Protein AF-A0A0F9HL08-F1 (afdb_monomer_lite)

Organism: NCBI:txid412755

Structure (mmCIF, N/CA/C/O backbone):
data_AF-A0A0F9HL08-F1
#
_entry.id   AF-A0A0F9HL08-F1
#
loop_
_atom_site.group_PDB
_atom_site.id
_atom_site.type_symbol
_atom_site.label_atom_id
_atom_site.label_alt_id
_atom_site.label_comp_id
_atom_site.label_asym_id
_atom_site.label_entity_id
_atom_site.label_seq_id
_atom_site.pdbx_PDB_ins_code
_atom_site.Cartn_x
_atom_site.Cartn_y
_atom_site.Cartn_z
_atom_site.occupancy
_atom_site.B_iso_or_equiv
_atom_site.auth_seq_id
_atom_site.auth_comp_id
_atom_site.auth_asym_id
_atom_site.auth_atom_id
_atom_site.pdbx_PDB_model_num
ATOM 1 N N . MET A 1 1 ? -45.899 30.126 47.564 1.00 36.47 1 MET A N 1
ATOM 2 C CA . MET A 1 1 ? -44.499 29.811 47.196 1.00 36.47 1 MET A CA 1
ATOM 3 C C . MET A 1 1 ? -44.510 28.933 45.955 1.00 36.47 1 MET A C 1
ATOM 5 O O . MET A 1 1 ? -45.026 27.830 46.035 1.00 36.47 1 MET A O 1
ATOM 9 N N . LYS A 1 2 ? -44.030 29.420 44.803 1.00 37.59 2 LYS A N 1
ATOM 10 C CA . LYS A 1 2 ? -43.875 28.590 43.596 1.00 37.59 2 LYS A CA 1
ATOM 11 C C . LYS A 1 2 ? -42.458 28.018 43.588 1.00 37.59 2 LYS A C 1
ATOM 13 O O . LYS A 1 2 ? -41.498 28.781 43.507 1.00 37.59 2 LYS A O 1
ATOM 18 N N . THR A 1 3 ? -42.343 26.703 43.717 1.00 40.41 3 THR A N 1
ATOM 19 C CA . THR A 1 3 ? -41.080 25.962 43.646 1.00 40.41 3 THR A CA 1
ATOM 20 C C . THR A 1 3 ? -40.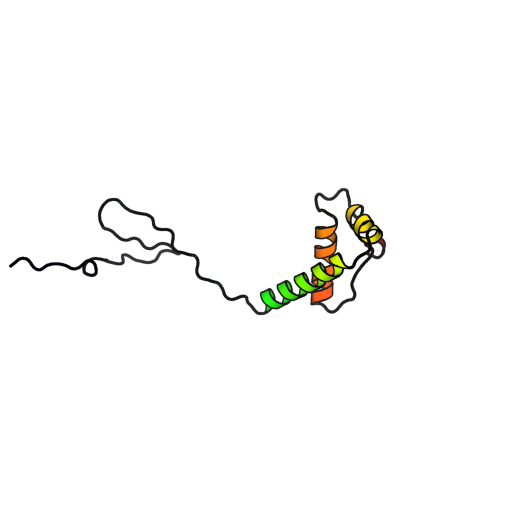462 26.184 42.265 1.00 40.41 3 THR A C 1
ATOM 22 O O . THR A 1 3 ? -41.084 25.872 41.250 1.00 40.41 3 THR A O 1
ATOM 25 N N . LYS A 1 4 ? -39.271 26.792 42.202 1.00 40.09 4 LYS A N 1
ATOM 26 C CA . LYS A 1 4 ? -38.524 26.936 40.947 1.00 40.09 4 LYS A CA 1
ATOM 27 C C . LYS A 1 4 ? -37.979 25.561 40.562 1.00 40.09 4 LYS A C 1
ATOM 29 O O . LYS A 1 4 ? -37.009 25.111 41.158 1.00 40.09 4 LYS A O 1
ATOM 34 N N . LEU A 1 5 ? -38.609 24.921 39.581 1.00 43.84 5 LEU A N 1
ATOM 35 C CA . LEU A 1 5 ? -38.044 23.763 38.891 1.00 43.84 5 LEU A CA 1
ATOM 36 C C . LEU A 1 5 ? -36.808 24.226 38.112 1.00 43.84 5 LEU A C 1
ATOM 38 O O . LEU A 1 5 ? -36.869 25.188 37.341 1.00 43.84 5 LEU A O 1
ATOM 42 N N . THR A 1 6 ? -35.679 23.579 38.358 1.00 45.59 6 THR A N 1
ATOM 43 C CA . THR A 1 6 ? -34.418 23.828 37.665 1.00 45.59 6 THR A CA 1
ATOM 44 C C . THR A 1 6 ? -34.401 23.103 36.318 1.00 45.59 6 THR A C 1
ATOM 46 O O . THR A 1 6 ? -35.192 22.198 36.061 1.00 45.59 6 THR A O 1
ATOM 49 N N . ALA A 1 7 ? -33.497 23.497 35.417 1.00 39.41 7 ALA A N 1
ATOM 50 C CA . ALA A 1 7 ? -33.400 22.927 34.067 1.00 39.41 7 ALA A CA 1
ATOM 51 C C . ALA A 1 7 ? -33.103 21.410 34.036 1.00 39.41 7 ALA A C 1
ATOM 53 O O . ALA A 1 7 ? -33.256 20.787 32.987 1.00 39.41 7 ALA A O 1
ATOM 54 N N . ILE A 1 8 ? -32.705 20.834 35.174 1.00 45.06 8 ILE A N 1
ATOM 55 C CA . ILE A 1 8 ? -32.408 19.411 35.363 1.00 45.06 8 ILE A CA 1
ATOM 56 C C . ILE A 1 8 ? -33.683 18.607 35.691 1.00 45.06 8 ILE A C 1
ATOM 58 O O . ILE A 1 8 ? -33.725 17.409 35.431 1.00 45.06 8 ILE A O 1
ATOM 62 N N . ASP A 1 9 ? -34.750 19.253 36.173 1.00 43.84 9 ASP A N 1
ATOM 63 C CA . ASP A 1 9 ? -35.867 18.558 36.831 1.00 43.84 9 ASP A CA 1
ATOM 64 C C . ASP A 1 9 ? -36.884 17.885 35.892 1.00 43.84 9 ASP A C 1
ATOM 66 O O . ASP A 1 9 ? -37.782 17.205 36.379 1.00 43.84 9 ASP A O 1
ATOM 70 N N . ILE A 1 10 ? -36.799 18.026 34.561 1.00 45.38 10 ILE A N 1
ATOM 71 C CA . ILE A 1 10 ? -37.737 17.334 33.651 1.00 45.38 10 ILE A CA 1
ATOM 72 C C . ILE A 1 10 ? -37.032 16.877 32.369 1.00 45.38 10 ILE A C 1
ATOM 74 O O . ILE A 1 10 ? -37.135 17.512 31.316 1.00 45.38 10 ILE A O 1
ATOM 78 N N . ILE A 1 11 ? -36.333 15.745 32.453 1.00 48.94 11 ILE A N 1
ATOM 79 C CA . ILE A 1 11 ? -36.026 14.901 31.293 1.00 48.94 11 ILE A CA 1
ATOM 80 C C . ILE A 1 11 ? -36.460 13.479 31.642 1.00 48.94 11 ILE A C 1
ATOM 82 O O . ILE A 1 11 ? -35.769 12.759 32.357 1.00 48.94 11 ILE A O 1
ATOM 86 N N . GLU A 1 12 ? -37.617 13.077 31.128 1.00 45.38 12 GLU A N 1
ATOM 87 C CA . GLU A 1 12 ? -38.076 11.692 31.177 1.00 45.38 12 GLU A CA 1
ATOM 88 C C . GLU A 1 12 ? -37.496 10.952 29.961 1.00 45.38 12 GLU A C 1
ATOM 90 O O . GLU A 1 12 ? -37.747 11.319 28.809 1.00 45.38 12 GLU A O 1
ATOM 95 N N . VAL A 1 13 ? -36.643 9.956 30.206 1.00 47.75 13 VAL A N 1
ATOM 96 C CA . VAL A 1 13 ? -35.981 9.178 29.149 1.00 47.75 13 VAL A CA 1
ATOM 97 C C . VAL A 1 13 ? -36.898 8.024 28.749 1.00 47.75 13 VAL A C 1
ATOM 99 O O . VAL A 1 13 ? -36.973 7.016 29.441 1.00 47.75 13 VAL A O 1
ATOM 102 N N . LEU A 1 14 ? -37.585 8.164 27.612 1.00 47.91 14 LEU A N 1
ATOM 103 C CA . LEU A 1 14 ? -38.632 7.232 27.157 1.00 47.91 14 LEU A CA 1
ATOM 104 C C . LEU A 1 14 ? -38.121 5.921 26.527 1.00 47.91 14 LEU A C 1
ATOM 106 O O . LEU A 1 14 ? -38.919 5.083 26.119 1.00 47.91 14 LEU A O 1
ATOM 110 N N . GLY A 1 15 ? -36.807 5.719 26.438 1.00 44.62 15 GLY A N 1
ATOM 111 C CA . GLY A 1 15 ? -36.218 4.486 25.909 1.00 44.62 15 GLY A CA 1
ATOM 112 C C . GLY A 1 15 ? -35.235 4.706 24.761 1.00 44.62 15 GLY A C 1
ATOM 113 O O . GLY A 1 15 ? -35.089 5.802 24.219 1.00 44.62 15 GLY A O 1
ATOM 114 N N . ASN A 1 16 ? -34.500 3.640 24.439 1.00 44.56 16 ASN A N 1
ATOM 115 C CA . ASN A 1 16 ? -33.273 3.679 23.650 1.00 44.56 16 ASN A CA 1
ATOM 116 C C . ASN A 1 16 ? -33.417 2.776 22.412 1.00 44.56 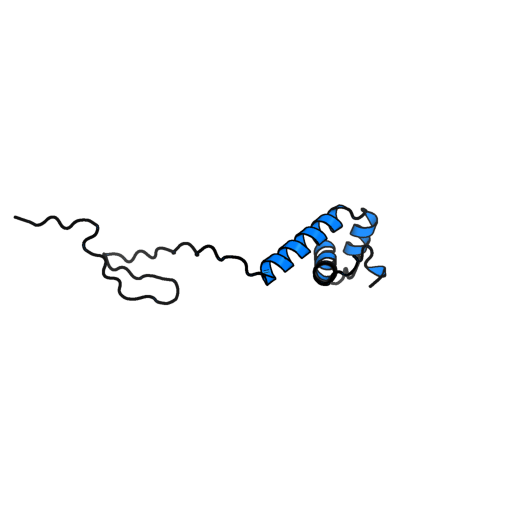16 ASN A C 1
ATOM 118 O O . ASN A 1 16 ? -33.245 1.563 22.500 1.00 44.56 16 ASN A O 1
ATOM 122 N N . THR A 1 17 ? -33.724 3.348 21.246 1.00 46.28 17 THR A N 1
ATOM 123 C CA . THR A 1 17 ? -33.750 2.608 19.973 1.00 46.28 17 THR A CA 1
ATOM 124 C C . THR A 1 17 ? -32.499 2.922 19.166 1.00 46.28 17 THR A C 1
ATOM 126 O O . THR A 1 17 ? -32.418 3.938 18.474 1.00 46.28 17 THR A O 1
ATOM 129 N N . GLY A 1 18 ? -31.501 2.045 19.275 1.00 50.72 18 GLY A N 1
ATOM 130 C CA . GLY A 1 18 ? -30.445 1.829 18.280 1.00 50.72 18 GLY A CA 1
ATOM 131 C C . GLY A 1 18 ? -29.392 2.925 18.057 1.00 50.72 18 GLY A C 1
ATOM 132 O O . GLY A 1 18 ? -28.299 2.562 17.632 1.00 50.72 18 GLY A O 1
ATOM 133 N N . LYS A 1 19 ? -29.683 4.216 18.310 1.00 49.31 19 LYS A N 1
ATOM 134 C CA . LYS A 1 19 ? -28.768 5.391 18.248 1.00 49.31 19 LYS A CA 1
ATOM 135 C C . LYS A 1 19 ? -29.424 6.751 18.586 1.00 49.31 19 LYS A C 1
ATOM 137 O O . LYS A 1 19 ? -28.706 7.751 18.619 1.00 49.31 19 LYS A O 1
ATOM 142 N N . THR A 1 20 ? -30.733 6.812 18.847 1.00 45.59 20 THR A N 1
ATOM 143 C CA . THR A 1 20 ? -31.485 8.069 19.044 1.00 45.59 20 THR A CA 1
ATOM 144 C C . THR A 1 20 ? -32.171 8.080 20.409 1.00 45.59 20 THR A C 1
ATOM 146 O O . THR A 1 20 ? -32.767 7.080 20.802 1.00 45.59 20 THR A O 1
ATOM 149 N N . THR A 1 21 ? -32.102 9.206 21.124 1.00 53.19 21 THR A N 1
ATOM 150 C CA . THR A 1 21 ? -32.845 9.434 22.373 1.00 53.19 21 THR A CA 1
ATOM 151 C C . THR A 1 21 ? -34.026 10.354 22.083 1.00 53.19 21 THR A C 1
ATOM 153 O O . THR A 1 21 ? -33.834 11.431 21.520 1.00 53.19 21 THR A O 1
ATOM 156 N N . PHE A 1 22 ? -35.237 9.946 22.463 1.00 48.00 22 PHE A N 1
ATOM 157 C CA . PHE A 1 22 ? -36.424 10.797 22.380 1.00 48.00 22 PHE A CA 1
ATOM 158 C C . PHE A 1 22 ? -36.587 11.560 23.695 1.00 48.00 22 PHE A C 1
ATOM 160 O O . PHE A 1 22 ? -36.770 10.948 24.745 1.00 48.00 22 PHE A O 1
ATOM 167 N N . ALA A 1 23 ? -36.512 12.889 23.638 1.00 50.69 23 ALA A N 1
ATOM 168 C CA . ALA A 1 23 ? -36.829 13.767 24.760 1.00 50.69 23 ALA A CA 1
ATOM 169 C C . ALA A 1 23 ? -38.074 14.589 24.404 1.00 50.69 23 ALA A C 1
ATOM 171 O O . ALA A 1 23 ? -38.131 15.197 23.334 1.00 50.69 23 ALA A O 1
ATOM 172 N N . ARG A 1 24 ? -39.085 14.604 25.280 1.00 40.59 24 ARG A N 1
ATOM 173 C CA . ARG A 1 24 ? -40.322 15.367 25.067 1.00 40.59 24 ARG A CA 1
ATOM 174 C C . ARG A 1 24 ? -40.268 16.684 25.840 1.00 40.59 24 ARG A C 1
ATOM 176 O O . ARG A 1 24 ? -40.380 16.681 27.060 1.00 40.59 24 ARG A O 1
ATOM 183 N N . LYS A 1 25 ? -40.156 17.812 25.131 1.00 44.09 25 LYS A N 1
ATOM 184 C CA . LYS A 1 25 ? -40.387 19.161 25.681 1.00 44.09 25 LYS A CA 1
ATOM 185 C C . LYS A 1 25 ? -40.734 20.139 24.552 1.00 44.09 25 LYS A C 1
ATOM 187 O O . LYS A 1 25 ? -39.836 20.715 23.955 1.00 44.09 25 LYS A O 1
ATOM 192 N N . GLY A 1 26 ? -42.022 20.324 24.242 1.00 53.69 26 GLY A N 1
ATOM 193 C CA . GLY A 1 26 ? -42.428 21.155 23.091 1.00 53.69 26 GLY A CA 1
ATOM 194 C C . GLY A 1 26 ? -41.835 20.653 21.762 1.00 53.69 26 GLY A C 1
ATOM 195 O O . GLY A 1 26 ? -41.290 19.553 21.739 1.00 53.69 26 GLY A O 1
ATOM 196 N N . ASN A 1 27 ? -41.990 21.415 20.666 1.00 49.59 27 ASN A N 1
ATOM 197 C CA . ASN A 1 27 ? -41.584 21.048 19.294 1.00 49.59 27 ASN A CA 1
ATOM 198 C C . ASN A 1 27 ? -40.334 20.151 19.244 1.00 49.59 27 ASN A C 1
ATOM 200 O O . ASN A 1 27 ? -39.238 20.569 19.613 1.00 49.59 27 ASN A O 1
ATOM 204 N N . THR A 1 28 ? -40.529 18.909 18.799 1.00 54.16 28 THR A N 1
ATOM 205 C CA . THR A 1 28 ? -39.538 17.830 18.811 1.00 54.16 28 THR A CA 1
ATOM 206 C C . THR A 1 28 ? -38.254 18.244 18.090 1.00 54.16 28 THR A C 1
ATOM 208 O O . THR A 1 28 ? -38.223 18.329 16.865 1.00 54.16 28 THR A O 1
ATOM 211 N N . ALA A 1 29 ? -37.175 18.477 18.839 1.00 56.75 29 ALA A N 1
ATOM 212 C CA . ALA A 1 29 ? -35.850 18.703 18.272 1.00 56.75 29 ALA A CA 1
ATOM 213 C C . ALA A 1 29 ? -35.115 17.362 18.127 1.00 56.75 29 ALA A C 1
ATOM 215 O O . ALA A 1 29 ? -34.820 16.685 19.113 1.00 56.75 29 ALA A O 1
ATOM 216 N N . LEU A 1 30 ? -34.809 16.972 16.889 1.00 58.84 30 LEU A N 1
ATOM 217 C CA . LEU A 1 30 ? -33.964 15.817 16.587 1.00 58.84 30 LEU A CA 1
ATOM 218 C C . LEU A 1 30 ? -32.492 16.232 16.694 1.00 58.84 30 LEU A C 1
ATOM 220 O O . LEU A 1 30 ? -31.961 16.889 15.801 1.00 58.84 30 LEU A O 1
ATOM 224 N N . ILE A 1 31 ? -31.817 15.845 17.777 1.00 68.19 31 ILE A N 1
ATOM 225 C CA . ILE A 1 31 ? -30.380 16.100 17.956 1.00 68.19 31 ILE A CA 1
ATOM 226 C C . ILE A 1 31 ? -29.604 14.838 17.563 1.00 68.19 31 ILE A C 1
ATOM 228 O O . ILE A 1 31 ? -29.750 13.783 18.183 1.00 68.19 31 ILE A O 1
ATOM 232 N N . ARG A 1 32 ? -28.754 14.931 16.531 1.00 64.31 32 ARG A N 1
ATOM 233 C CA . ARG A 1 32 ? -27.860 13.832 16.128 1.00 64.31 32 ARG A CA 1
ATOM 234 C C . ARG A 1 32 ? -26.789 13.639 17.203 1.00 64.31 32 ARG A C 1
ATOM 236 O O . ARG A 1 32 ? -25.965 14.525 17.418 1.00 64.31 32 ARG A O 1
ATOM 243 N N . ARG A 1 33 ? -26.769 12.476 17.862 1.00 65.19 33 ARG A N 1
ATOM 244 C CA . ARG A 1 33 ? -25.710 12.142 18.826 1.00 65.19 33 ARG A CA 1
ATOM 245 C C . ARG A 1 33 ? -24.367 12.015 18.088 1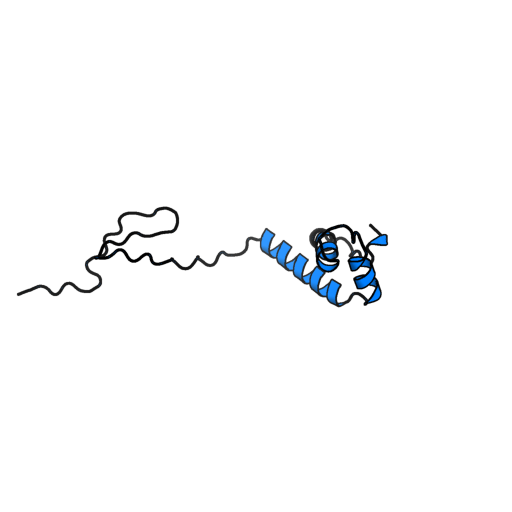.00 65.19 33 ARG A C 1
ATOM 247 O O . ARG A 1 33 ? -24.333 11.374 17.033 1.00 65.19 33 ARG A O 1
ATOM 254 N N . PRO A 1 34 ? -23.265 12.580 18.611 1.00 68.38 34 PRO A N 1
ATOM 255 C CA . PRO A 1 34 ? -21.942 12.322 18.059 1.00 68.38 34 PRO A CA 1
ATOM 256 C C . PRO A 1 34 ? -21.661 10.816 18.100 1.00 68.38 34 PRO A C 1
ATOM 258 O O . PRO A 1 34 ? -21.904 10.154 19.112 1.00 68.38 34 PRO A O 1
ATOM 261 N N . TYR A 1 35 ? -21.182 10.261 16.985 1.00 72.56 35 TYR A N 1
ATOM 262 C CA . TYR A 1 35 ? -20.761 8.864 16.943 1.00 72.56 35 TYR A CA 1
ATOM 263 C C . TYR A 1 35 ? -19.616 8.662 17.938 1.00 72.56 35 TYR A C 1
ATOM 265 O O . TYR A 1 35 ? -18.645 9.418 17.937 1.00 72.56 35 TYR A O 1
ATOM 273 N N . GLY A 1 36 ? -19.735 7.646 18.795 1.00 73.12 36 GLY A N 1
ATOM 274 C CA . GLY A 1 36 ? -18.665 7.289 19.720 1.00 73.12 36 GLY A CA 1
ATOM 275 C C . GLY A 1 36 ? -17.390 6.934 18.958 1.00 73.12 36 GLY A C 1
ATOM 276 O O . GLY A 1 36 ? -17.442 6.284 17.911 1.00 73.12 36 GLY A O 1
ATOM 277 N N . ARG A 1 37 ? -16.236 7.353 19.482 1.00 73.81 37 ARG A N 1
ATOM 278 C CA . ARG A 1 37 ? -14.937 6.982 18.919 1.00 73.81 37 ARG A CA 1
ATOM 279 C C . ARG A 1 37 ? -14.744 5.475 19.088 1.00 73.81 37 ARG A C 1
ATOM 281 O O . ARG A 1 37 ? -14.589 4.994 20.206 1.00 73.81 37 ARG A O 1
ATOM 288 N N . GLN A 1 38 ? -14.767 4.730 17.987 1.00 80.19 38 GLN A N 1
ATOM 289 C CA . GLN A 1 38 ? -14.491 3.295 18.009 1.00 80.19 38 GLN A CA 1
ATOM 290 C C . GLN A 1 38 ? -12.982 3.059 18.116 1.00 80.19 38 GLN A C 1
ATOM 292 O O . GLN A 1 38 ? -12.190 3.674 17.399 1.00 80.19 38 GLN A O 1
ATOM 297 N N . VAL A 1 39 ? -12.578 2.181 19.035 1.00 88.25 39 VAL A N 1
ATOM 298 C CA . VAL A 1 39 ? -11.184 1.744 19.159 1.00 88.25 39 VAL A CA 1
ATOM 299 C C . VAL A 1 39 ? -10.905 0.719 18.065 1.00 88.25 39 VAL A C 1
ATOM 301 O O . VAL A 1 39 ? -11.662 -0.235 17.903 1.00 88.25 39 VAL A O 1
ATOM 304 N N . ALA A 1 40 ? -9.818 0.917 17.317 1.00 89.31 40 ALA A N 1
ATOM 305 C CA . ALA A 1 40 ? -9.428 -0.005 16.259 1.00 89.31 40 ALA A CA 1
ATOM 306 C C . ALA A 1 40 ? -9.090 -1.390 16.832 1.00 89.31 40 ALA A C 1
ATOM 308 O O . ALA A 1 40 ? -8.290 -1.501 17.770 1.00 89.31 40 ALA A O 1
ATOM 309 N N . THR A 1 41 ? -9.658 -2.439 16.238 1.00 94.31 41 THR A N 1
ATOM 310 C CA . THR A 1 41 ? -9.349 -3.829 16.592 1.00 94.31 41 THR A CA 1
ATOM 311 C C . THR A 1 41 ? -7.899 -4.178 16.223 1.00 94.31 41 THR A C 1
ATOM 313 O O . THR A 1 41 ? -7.302 -3.505 15.376 1.00 94.31 41 THR A O 1
ATOM 316 N N . PRO A 1 42 ? -7.300 -5.232 16.809 1.00 95.06 42 PRO A N 1
ATOM 317 C CA . PRO A 1 42 ? -5.958 -5.677 16.427 1.00 95.06 42 PRO A CA 1
ATOM 318 C C . PRO A 1 42 ? -5.810 -5.926 14.918 1.00 95.06 42 PRO A C 1
ATOM 320 O O . PRO A 1 42 ? -4.861 -5.441 14.310 1.00 95.06 42 PRO A O 1
ATOM 323 N N . ALA A 1 43 ? -6.800 -6.566 14.286 1.00 91.19 43 ALA A N 1
ATOM 324 C 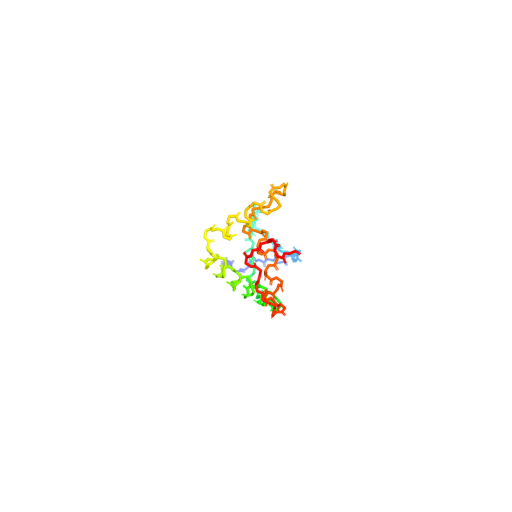CA . ALA A 1 43 ? -6.806 -6.797 12.841 1.00 91.19 43 ALA A CA 1
ATOM 325 C C . ALA A 1 43 ? -6.832 -5.488 12.028 1.00 91.19 43 ALA A C 1
ATOM 327 O O . ALA A 1 43 ? -6.114 -5.354 11.039 1.00 91.19 43 ALA A O 1
ATOM 328 N N . GLN A 1 44 ? -7.608 -4.488 12.464 1.00 93.31 44 GLN A N 1
ATOM 329 C CA . GLN A 1 44 ? -7.633 -3.171 11.818 1.00 93.31 44 GLN A CA 1
ATOM 330 C C . GLN A 1 44 ? -6.295 -2.436 11.951 1.00 93.31 44 GLN A C 1
ATOM 332 O O . GLN A 1 44 ? -5.889 -1.743 11.020 1.00 93.31 44 GLN A O 1
ATOM 337 N N . LYS A 1 45 ? -5.595 -2.593 13.084 1.00 95.44 45 LYS A N 1
ATOM 338 C CA . LYS A 1 45 ? -4.248 -2.032 13.268 1.00 95.44 45 LYS A CA 1
ATOM 339 C C . LYS A 1 45 ? -3.253 -2.675 12.303 1.00 95.44 45 LYS A C 1
ATOM 341 O O . LYS A 1 45 ? -2.589 -1.937 11.588 1.00 95.44 45 LYS A O 1
ATOM 346 N N . ILE A 1 46 ? -3.241 -4.007 12.205 1.00 94.88 46 ILE A N 1
ATOM 347 C CA . ILE A 1 46 ? -2.378 -4.747 11.268 1.00 94.88 46 ILE A CA 1
ATOM 348 C C . ILE A 1 46 ? -2.607 -4.273 9.830 1.00 94.88 46 ILE A C 1
ATOM 350 O O . ILE A 1 46 ? -1.659 -3.915 9.140 1.00 94.88 46 ILE A O 1
ATOM 354 N N . MET A 1 47 ? -3.866 -4.200 9.387 1.00 95.56 47 MET A N 1
ATOM 355 C CA . MET A 1 47 ? -4.185 -3.752 8.027 1.00 95.56 47 MET A CA 1
ATOM 356 C C . MET A 1 47 ? -3.778 -2.299 7.771 1.00 95.56 47 MET A C 1
ATOM 358 O O . MET A 1 47 ? -3.272 -1.982 6.697 1.00 95.56 47 MET A O 1
ATOM 362 N N . ARG A 1 48 ? -3.979 -1.409 8.748 1.00 95.88 48 ARG A N 1
ATOM 363 C CA . ARG A 1 48 ? -3.541 -0.011 8.653 1.00 95.88 48 ARG A CA 1
ATOM 364 C C . ARG A 1 48 ? -2.021 0.088 8.549 1.00 95.88 48 ARG A C 1
ATOM 366 O O . ARG A 1 48 ? -1.518 0.915 7.795 1.00 95.88 48 ARG A O 1
ATOM 373 N N . ASP A 1 49 ? -1.301 -0.716 9.317 1.00 97.31 49 ASP A N 1
ATOM 374 C CA . ASP A 1 49 ? 0.154 -0.687 9.327 1.00 97.31 49 ASP A CA 1
ATOM 375 C C . ASP A 1 49 ? 0.700 -1.280 8.013 1.00 97.31 49 ASP A C 1
ATOM 377 O O . ASP A 1 49 ? 1.537 -0.648 7.376 1.00 97.31 49 ASP A O 1
ATOM 381 N N . ALA A 1 50 ? 0.117 -2.372 7.503 1.00 97.50 50 ALA A N 1
ATOM 382 C CA . ALA A 1 50 ? 0.430 -2.909 6.175 1.00 97.50 50 ALA A CA 1
ATOM 383 C C . ALA A 1 50 ? 0.159 -1.898 5.045 1.00 97.50 50 ALA A C 1
ATOM 385 O O . ALA A 1 50 ? 0.989 -1.727 4.153 1.00 97.50 50 ALA A O 1
ATOM 386 N N . PHE A 1 51 ? -0.966 -1.174 5.113 1.00 97.75 51 PHE A N 1
ATOM 387 C CA . PHE A 1 51 ? -1.268 -0.082 4.184 1.00 97.75 51 PHE A CA 1
ATOM 388 C C . PHE A 1 51 ? -0.182 0.994 4.210 1.00 97.75 51 PHE A C 1
ATOM 390 O O . PHE A 1 51 ? 0.300 1.391 3.158 1.00 97.75 51 PHE A O 1
ATOM 397 N N . ARG A 1 52 ? 0.235 1.448 5.398 1.00 97.94 52 ARG A N 1
ATOM 398 C CA . ARG A 1 52 ? 1.266 2.489 5.536 1.00 97.94 52 ARG A CA 1
ATOM 399 C C . ARG A 1 52 ? 2.602 2.070 4.939 1.00 97.94 52 ARG A C 1
ATOM 401 O O . ARG A 1 52 ? 3.251 2.884 4.294 1.00 97.94 52 ARG A O 1
ATOM 408 N N . VAL A 1 53 ? 3.008 0.821 5.152 1.00 97.88 53 VAL A N 1
ATOM 409 C CA . VAL A 1 53 ? 4.262 0.304 4.590 1.00 97.88 53 VAL A CA 1
ATOM 410 C C . VAL A 1 53 ? 4.161 0.216 3.062 1.00 97.88 53 VAL A C 1
ATOM 412 O O . VAL A 1 53 ? 5.075 0.658 2.373 1.00 97.88 53 VAL A O 1
ATOM 415 N N . ALA A 1 54 ? 3.041 -0.275 2.519 1.00 97.56 54 ALA A N 1
ATOM 416 C CA . ALA A 1 54 ? 2.834 -0.323 1.071 1.00 97.56 54 ALA A CA 1
ATOM 417 C C . ALA A 1 54 ? 2.794 1.077 0.431 1.00 97.56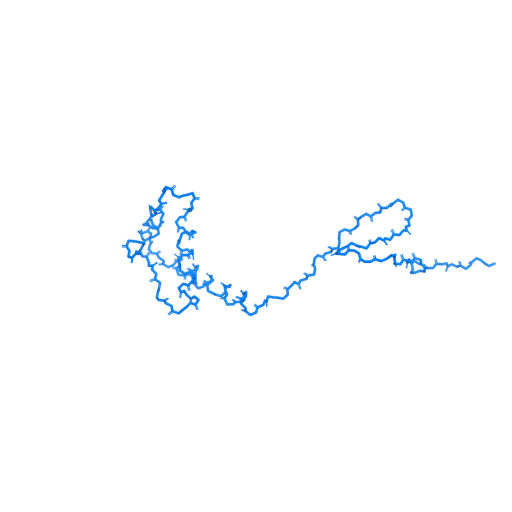 54 ALA A C 1
ATOM 419 O O . ALA A 1 54 ? 3.400 1.282 -0.618 1.00 97.56 54 ALA A O 1
ATOM 420 N N . ASP A 1 55 ? 2.137 2.040 1.078 1.00 98.12 55 ASP A N 1
ATOM 421 C CA . ASP A 1 55 ? 2.050 3.431 0.622 1.00 98.12 55 ASP A CA 1
ATOM 422 C C . ASP A 1 55 ? 3.425 4.117 0.611 1.00 98.12 55 ASP A C 1
ATOM 424 O O . ASP A 1 55 ? 3.809 4.747 -0.375 1.00 98.12 55 ASP A O 1
ATOM 428 N N . ALA A 1 56 ? 4.218 3.912 1.669 1.00 97.62 56 ALA A N 1
ATOM 429 C CA . ALA A 1 56 ? 5.600 4.377 1.712 1.00 97.62 56 ALA A CA 1
ATOM 430 C C . ALA A 1 56 ? 6.431 3.757 0.579 1.00 97.62 56 ALA A C 1
ATOM 432 O O . ALA A 1 56 ? 7.172 4.467 -0.094 1.00 97.62 56 ALA A O 1
ATOM 433 N N . HIS A 1 57 ? 6.270 2.458 0.318 1.00 97.50 57 HIS A N 1
ATOM 434 C CA . HIS A 1 57 ? 6.972 1.780 -0.770 1.00 97.50 57 HIS A CA 1
ATOM 435 C C . HIS A 1 57 ? 6.576 2.318 -2.155 1.00 97.50 57 HIS A C 1
ATOM 437 O O . HIS A 1 57 ? 7.440 2.577 -2.989 1.00 97.50 57 HIS A O 1
ATOM 443 N N . TRP A 1 58 ? 5.287 2.594 -2.387 1.00 97.38 58 TRP A N 1
ATOM 444 C CA . TRP A 1 58 ? 4.828 3.244 -3.620 1.00 97.38 58 TRP A CA 1
ATOM 445 C C . TRP A 1 58 ? 5.547 4.578 -3.866 1.00 97.38 58 TRP A C 1
ATOM 447 O O . TRP A 1 58 ? 5.938 4.881 -4.999 1.00 97.38 58 TRP A O 1
ATOM 457 N N . ALA A 1 59 ? 5.771 5.360 -2.804 1.00 96.50 59 ALA A N 1
ATOM 458 C CA . ALA A 1 59 ? 6.502 6.623 -2.866 1.00 96.50 59 ALA A CA 1
ATOM 459 C C . ALA A 1 59 ? 7.998 6.464 -3.221 1.00 96.50 59 ALA A C 1
ATOM 461 O O . ALA A 1 59 ? 8.591 7.425 -3.717 1.00 96.50 59 ALA A O 1
ATOM 462 N N . TYR A 1 60 ? 8.580 5.270 -3.066 1.00 95.88 60 TYR A N 1
ATOM 463 C CA . TYR A 1 60 ? 9.956 4.956 -3.473 1.00 95.88 60 TYR A CA 1
ATOM 464 C C . TYR A 1 60 ? 10.086 4.383 -4.886 1.00 95.88 60 TYR A C 1
ATOM 466 O O . TYR A 1 60 ? 11.175 4.440 -5.451 1.00 95.88 60 TYR A O 1
ATOM 474 N N . LEU A 1 61 ? 9.000 3.872 -5.476 1.00 95.62 61 LEU A N 1
ATOM 475 C CA . LEU A 1 61 ? 9.036 3.359 -6.846 1.00 95.62 61 LEU A CA 1
ATOM 476 C C . LEU A 1 61 ? 9.496 4.423 -7.845 1.00 95.62 61 LEU A C 1
ATOM 478 O O . LEU A 1 61 ? 9.135 5.604 -7.732 1.00 95.62 61 LEU A O 1
ATOM 482 N N . SER A 1 62 ? 10.234 3.975 -8.861 1.00 96.12 62 SER A N 1
ATOM 483 C CA . SER A 1 62 ? 10.634 4.830 -9.970 1.00 96.12 62 SER A CA 1
ATOM 484 C C . SER A 1 62 ? 9.409 5.317 -10.753 1.00 96.12 62 SER A C 1
ATOM 486 O O . SER A 1 62 ? 8.312 4.751 -10.684 1.00 96.12 62 SER A O 1
ATOM 488 N N . LEU A 1 63 ? 9.582 6.390 -11.531 1.00 95.12 63 LEU A N 1
ATOM 489 C CA . LEU A 1 63 ? 8.511 6.866 -12.407 1.00 95.12 63 LEU A CA 1
ATOM 490 C C . LEU A 1 63 ? 8.108 5.797 -13.437 1.00 95.12 63 LEU A C 1
ATOM 492 O O . LEU A 1 63 ? 6.925 5.705 -13.757 1.00 95.12 63 LEU A O 1
ATOM 496 N N . ALA A 1 64 ? 9.072 5.000 -13.911 1.00 95.06 64 ALA A N 1
ATOM 497 C CA . ALA A 1 64 ? 8.839 3.912 -14.854 1.00 95.06 64 ALA A CA 1
ATOM 498 C C . ALA A 1 64 ? 7.967 2.815 -14.227 1.00 95.06 64 ALA A C 1
ATOM 500 O O . ALA A 1 64 ? 6.910 2.513 -14.766 1.00 95.06 64 ALA A O 1
ATOM 501 N N . ASP A 1 65 ? 8.308 2.330 -13.031 1.00 95.50 65 ASP A N 1
ATOM 502 C CA . ASP A 1 65 ? 7.524 1.282 -12.357 1.00 95.50 65 ASP A CA 1
ATOM 503 C C . ASP A 1 65 ? 6.098 1.752 -12.043 1.00 95.50 65 ASP A C 1
ATOM 505 O O . ASP A 1 65 ? 5.119 1.027 -12.228 1.00 95.50 65 ASP A O 1
ATOM 509 N N . ARG A 1 66 ? 5.936 3.012 -11.612 1.00 95.44 66 ARG A N 1
ATOM 510 C CA . ARG A 1 66 ? 4.596 3.586 -11.410 1.00 95.44 66 ARG A CA 1
ATOM 511 C C . ARG A 1 66 ? 3.809 3.685 -12.710 1.00 95.44 66 ARG A C 1
ATOM 513 O O . ARG A 1 66 ? 2.581 3.602 -12.662 1.00 95.44 66 ARG A O 1
ATOM 520 N N . GLN A 1 67 ? 4.481 3.927 -13.833 1.00 94.94 67 GLN A N 1
ATOM 521 C CA . GLN A 1 67 ? 3.845 3.961 -15.143 1.00 94.94 67 GLN A CA 1
ATOM 522 C C . GLN A 1 67 ? 3.422 2.554 -15.573 1.00 94.94 67 GLN A C 1
ATOM 524 O O . GLN A 1 67 ? 2.264 2.381 -15.943 1.00 94.94 67 GLN A O 1
ATOM 529 N N . ASP A 1 68 ? 4.264 1.544 -15.356 1.00 95.69 68 ASP A N 1
ATOM 530 C CA . ASP A 1 68 ? 3.914 0.142 -15.596 1.00 95.69 68 ASP A CA 1
ATOM 531 C C . ASP A 1 68 ? 2.675 -0.271 -14.792 1.00 95.69 68 ASP A C 1
ATOM 533 O O . ASP A 1 68 ? 1.760 -0.891 -15.330 1.00 95.69 68 ASP A O 1
ATOM 537 N N . TRP A 1 69 ? 2.561 0.152 -13.528 1.00 96.19 69 TRP A N 1
ATOM 538 C CA . TRP A 1 69 ? 1.347 -0.055 -12.727 1.00 96.19 69 TRP A CA 1
ATOM 539 C C . TRP A 1 69 ? 0.114 0.684 -13.241 1.00 96.19 69 TRP A C 1
ATOM 541 O O . TRP A 1 69 ? -1.001 0.206 -13.042 1.00 96.19 69 TRP A O 1
ATOM 551 N N . ARG A 1 70 ? 0.267 1.856 -13.864 1.00 93.94 70 ARG A N 1
ATOM 552 C CA . ARG A 1 70 ? -0.861 2.580 -14.481 1.00 93.94 70 ARG A CA 1
ATOM 553 C C . ARG A 1 70 ? -1.334 1.905 -15.761 1.00 93.94 70 ARG A C 1
ATOM 555 O O . ARG A 1 70 ? -2.533 1.922 -16.028 1.00 93.94 70 ARG A O 1
ATOM 562 N N . ASP A 1 71 ? -0.405 1.339 -16.520 1.00 93.81 71 ASP A N 1
ATOM 563 C CA . ASP A 1 71 ? -0.691 0.654 -17.777 1.00 93.81 71 ASP A CA 1
ATOM 564 C C . ASP A 1 71 ? -1.166 -0.789 -17.546 1.00 93.81 71 ASP A C 1
ATOM 566 O O . ASP A 1 71 ? -1.940 -1.335 -18.345 1.00 93.81 71 ASP A O 1
ATOM 570 N N . TYR A 1 72 ? -0.780 -1.385 -16.415 1.00 92.25 72 TYR A N 1
ATOM 571 C CA . TYR A 1 72 ? -1.277 -2.673 -15.959 1.00 92.25 72 TYR A CA 1
ATOM 572 C C . TYR A 1 72 ? -2.795 -2.648 -15.833 1.00 92.25 72 TYR A C 1
ATOM 574 O O . TYR A 1 72 ? -3.395 -1.768 -15.215 1.00 92.25 72 TYR A O 1
ATOM 582 N N . LYS A 1 73 ? -3.427 -3.615 -16.504 1.00 88.12 73 LYS A N 1
ATOM 583 C CA . LYS A 1 73 ? -4.884 -3.760 -16.571 1.00 88.12 73 LYS A CA 1
ATOM 584 C C . LYS A 1 73 ? -5.605 -2.434 -16.812 1.00 88.12 73 LYS A C 1
ATOM 586 O O . LYS A 1 73 ? -6.642 -2.181 -16.211 1.00 88.12 73 LYS A O 1
ATOM 591 N N . ARG A 1 74 ? -5.100 -1.599 -17.729 1.00 84.38 74 ARG A N 1
ATOM 592 C CA . ARG A 1 74 ? -5.708 -0.299 -18.083 1.00 84.38 74 ARG A CA 1
ATOM 593 C C . ARG A 1 74 ? -7.193 -0.361 -18.479 1.00 84.38 74 ARG A C 1
ATOM 595 O O . ARG A 1 74 ? -7.860 0.664 -18.527 1.00 84.38 74 ARG A O 1
ATOM 602 N N . TRP A 1 75 ? -7.697 -1.548 -18.826 1.00 83.38 75 TRP A N 1
ATOM 603 C CA . TRP A 1 75 ? -9.113 -1.795 -19.113 1.00 83.38 75 TRP A CA 1
ATOM 604 C C . TRP A 1 75 ? -9.987 -1.849 -17.849 1.00 83.38 75 TRP A C 1
ATOM 606 O O . TRP A 1 75 ? -11.207 -1.724 -17.944 1.00 83.38 75 TRP A O 1
ATOM 616 N N . GLU A 1 76 ? -9.400 -2.041 -16.665 1.00 88.75 76 GLU A N 1
ATOM 617 C CA . GLU A 1 76 ? -10.098 -1.926 -15.388 1.00 88.75 76 GLU A CA 1
ATOM 618 C C . GLU A 1 76 ? -10.261 -0.448 -15.004 1.00 88.75 76 GLU A C 1
ATOM 620 O O . GLU A 1 76 ? -9.374 0.379 -15.195 1.00 88.75 76 GLU A O 1
ATOM 625 N N . ARG A 1 77 ? -11.388 -0.098 -14.372 1.00 88.19 77 ARG A N 1
ATOM 626 C CA . ARG A 1 77 ? -11.682 1.275 -13.909 1.00 88.19 77 ARG A CA 1
ATOM 627 C C . ARG A 1 77 ? -10.883 1.681 -12.654 1.00 88.19 77 ARG A C 1
ATOM 629 O O . ARG A 1 77 ? -11.281 2.581 -11.917 1.00 88.19 77 ARG A O 1
ATOM 636 N N . ILE A 1 78 ? -9.794 0.980 -12.363 1.00 90.00 78 ILE A N 1
ATOM 637 C CA . ILE A 1 78 ? -9.000 1.116 -11.145 1.00 90.00 78 ILE A CA 1
ATOM 638 C C . ILE A 1 78 ? -7.646 1.706 -11.536 1.00 90.00 78 ILE A C 1
ATOM 640 O O . ILE A 1 78 ? -6.957 1.156 -12.389 1.00 90.00 78 ILE A O 1
ATOM 644 N N . ASN A 1 79 ? -7.255 2.820 -10.909 1.00 91.81 79 ASN A N 1
ATOM 645 C CA . ASN A 1 79 ? -5.962 3.446 -11.192 1.00 91.81 79 ASN A CA 1
ATOM 646 C C . ASN A 1 79 ? -4.786 2.565 -10.727 1.00 91.81 79 ASN A C 1
ATOM 648 O O . ASN A 1 79 ? -4.932 1.753 -9.812 1.00 91.81 79 ASN A O 1
ATOM 652 N N . GLY A 1 80 ? -3.606 2.769 -11.320 1.00 93.19 80 GLY A N 1
ATOM 653 C CA . GLY A 1 80 ? -2.428 1.943 -11.031 1.00 93.19 80 GLY A CA 1
ATOM 654 C C . GLY A 1 80 ? -2.021 1.911 -9.557 1.00 93.19 80 GLY A C 1
ATOM 655 O O . GLY A 1 80 ? -1.685 0.853 -9.040 1.00 93.19 80 GLY A O 1
ATOM 656 N N . TYR A 1 81 ? -2.162 3.031 -8.839 1.00 96.12 81 TYR A N 1
ATOM 657 C CA . TYR A 1 81 ? -1.945 3.069 -7.387 1.00 96.12 81 TYR A CA 1
ATOM 658 C C . TYR A 1 81 ? -2.866 2.091 -6.645 1.00 96.12 81 TYR A C 1
ATOM 660 O O . TYR A 1 81 ? -2.421 1.304 -5.819 1.00 96.12 81 TYR A O 1
ATOM 668 N N . SER A 1 82 ? -4.160 2.097 -6.958 1.00 96.12 82 SER A N 1
ATOM 669 C CA . SER A 1 82 ? -5.131 1.214 -6.309 1.00 96.12 82 SER A CA 1
ATOM 670 C C . SER A 1 82 ? -4.884 -0.252 -6.671 1.00 96.12 82 SER A C 1
ATOM 672 O O . SER A 1 82 ? -5.078 -1.124 -5.824 1.00 96.12 82 SER A O 1
ATOM 674 N N . GLN A 1 83 ? -4.424 -0.531 -7.895 1.00 94.94 83 GLN A N 1
ATOM 675 C CA . GLN A 1 83 ? -4.007 -1.876 -8.295 1.00 94.94 83 GLN A CA 1
ATOM 676 C C . GLN A 1 83 ? -2.774 -2.338 -7.507 1.00 94.94 83 GLN A C 1
ATOM 678 O O . GLN A 1 83 ? -2.801 -3.421 -6.917 1.00 94.94 83 GLN A O 1
ATOM 683 N N . TYR A 1 84 ? -1.747 -1.489 -7.412 1.00 96.94 84 TYR A N 1
ATOM 684 C CA . TYR A 1 84 ? -0.551 -1.732 -6.609 1.00 96.94 84 TYR A CA 1
ATOM 685 C C . TYR A 1 84 ? -0.905 -2.017 -5.147 1.00 96.94 84 TYR A C 1
ATOM 687 O O . TYR A 1 84 ? -0.470 -3.021 -4.584 1.00 96.94 84 TYR A O 1
ATOM 695 N N . MET A 1 85 ? -1.750 -1.180 -4.540 1.00 97.38 85 MET A N 1
ATOM 696 C CA . MET A 1 85 ? -2.163 -1.335 -3.145 1.00 97.38 85 MET A CA 1
ATOM 697 C C . MET A 1 85 ? -2.949 -2.631 -2.928 1.00 97.38 85 MET A C 1
ATOM 699 O O . MET A 1 85 ? -2.702 -3.347 -1.958 1.00 97.38 85 MET A O 1
ATOM 703 N N . LYS A 1 86 ? -3.854 -2.987 -3.847 1.00 94.56 86 LYS A N 1
ATOM 704 C CA . LYS A 1 86 ? -4.626 -4.237 -3.773 1.00 94.56 86 LYS A CA 1
ATOM 705 C C . LYS A 1 86 ? -3.719 -5.470 -3.721 1.00 94.56 86 LYS A C 1
ATOM 707 O O . LYS A 1 86 ? -4.003 -6.394 -2.961 1.00 94.56 86 LYS A O 1
ATOM 712 N N . VAL A 1 87 ? -2.635 -5.472 -4.496 1.00 95.25 87 VAL A N 1
ATOM 713 C CA . VAL A 1 87 ? -1.653 -6.563 -4.511 1.00 95.25 87 VAL A CA 1
ATOM 714 C C . VAL A 1 87 ? -0.766 -6.499 -3.269 1.00 95.25 87 VAL A C 1
ATOM 716 O O . VAL A 1 87 ? -0.722 -7.443 -2.482 1.00 95.25 87 VAL A O 1
ATOM 719 N N . ASN A 1 88 ? -0.092 -5.375 -3.043 1.00 97.75 88 ASN A N 1
ATOM 720 C CA . ASN A 1 88 ? 1.007 -5.311 -2.088 1.00 97.75 88 ASN A CA 1
ATOM 721 C C . ASN A 1 88 ? 0.570 -5.214 -0.619 1.00 97.75 88 ASN A C 1
ATOM 723 O O . ASN A 1 88 ? 1.299 -5.696 0.239 1.00 97.75 88 ASN A O 1
ATOM 727 N N . ILE A 1 89 ? -0.622 -4.701 -0.285 1.00 97.31 89 ILE A N 1
ATOM 728 C CA . ILE A 1 89 ? -1.080 -4.667 1.121 1.00 97.31 89 ILE A CA 1
ATOM 729 C C . ILE A 1 89 ? -1.190 -6.080 1.705 1.00 97.31 89 ILE A C 1
ATOM 731 O O . ILE A 1 89 ? -0.784 -6.318 2.842 1.00 97.31 89 ILE A O 1
ATOM 735 N N . THR A 1 90 ? -1.753 -7.019 0.940 1.00 95.38 90 THR A N 1
ATOM 736 C CA . THR A 1 90 ? -1.899 -8.411 1.398 1.00 95.38 90 THR A CA 1
ATOM 737 C C . THR A 1 90 ? -0.543 -9.091 1.526 1.00 95.38 90 THR A C 1
ATOM 739 O O . THR A 1 90 ? -0.287 -9.745 2.530 1.00 95.38 90 THR A O 1
ATOM 742 N N . ARG A 1 91 ? 0.369 -8.832 0.583 1.00 97.00 91 ARG A N 1
ATOM 743 C CA . ARG A 1 91 ? 1.747 -9.331 0.629 1.00 97.00 91 ARG A CA 1
ATOM 744 C C . ARG A 1 91 ? 2.503 -8.821 1.852 1.00 97.00 91 ARG A C 1
ATOM 746 O O . ARG A 1 91 ? 3.075 -9.627 2.571 1.00 97.00 91 ARG A O 1
ATOM 753 N N . VAL A 1 92 ? 2.427 -7.523 2.145 1.00 97.25 92 VAL A N 1
ATOM 754 C CA . VAL A 1 92 ? 3.040 -6.928 3.344 1.00 97.25 92 VAL A CA 1
ATOM 755 C C . VAL A 1 92 ? 2.473 -7.540 4.620 1.00 97.25 92 VAL A C 1
ATOM 757 O O . VAL A 1 92 ? 3.233 -7.888 5.520 1.00 97.25 92 VAL A O 1
ATOM 760 N N . ARG A 1 93 ? 1.146 -7.696 4.703 1.00 96.38 93 ARG A N 1
ATOM 761 C CA . ARG A 1 93 ? 0.497 -8.353 5.846 1.00 96.38 93 ARG A CA 1
ATOM 762 C C . ARG A 1 93 ? 1.038 -9.769 6.062 1.00 96.38 93 ARG A C 1
ATOM 764 O O . ARG A 1 93 ? 1.223 -10.171 7.206 1.00 96.38 93 ARG A O 1
ATOM 771 N N . ASP A 1 94 ? 1.290 -10.487 4.974 1.00 96.12 94 ASP A N 1
ATOM 772 C CA . ASP A 1 94 ? 1.731 -11.882 4.984 1.00 96.12 94 ASP A CA 1
ATOM 773 C C . ASP A 1 94 ? 3.270 -12.025 5.004 1.00 96.12 94 ASP A C 1
ATOM 775 O O . ASP A 1 94 ? 3.787 -13.137 4.928 1.00 96.12 94 ASP A O 1
ATOM 779 N N . GLY A 1 95 ? 4.019 -10.918 5.124 1.00 95.75 95 GLY A N 1
ATOM 780 C CA . GLY A 1 95 ? 5.487 -10.920 5.185 1.00 95.75 95 GLY A CA 1
ATOM 781 C C . GLY A 1 95 ? 6.179 -11.265 3.861 1.00 95.75 95 GLY A C 1
ATOM 782 O O . GLY A 1 95 ? 7.338 -11.675 3.856 1.00 95.75 95 GLY A O 1
ATOM 783 N N . LEU A 1 96 ? 5.475 -11.125 2.739 1.00 96.31 96 LEU A N 1
ATOM 784 C CA . LEU A 1 96 ? 5.977 -11.409 1.399 1.00 96.31 96 LEU A CA 1
ATOM 785 C C . LEU A 1 96 ? 6.672 -10.183 0.784 1.00 96.31 96 LEU A C 1
ATOM 787 O O . LEU A 1 96 ? 6.287 -9.047 1.077 1.00 96.31 96 LEU A O 1
ATOM 791 N N . PRO A 1 97 ? 7.653 -10.389 -0.118 1.00 95.50 97 PRO A N 1
ATOM 792 C CA . PRO A 1 97 ? 8.322 -9.290 -0.804 1.00 95.50 97 PRO A CA 1
ATOM 793 C C . PRO A 1 97 ? 7.354 -8.515 -1.702 1.00 95.50 97 PRO A C 1
ATOM 795 O O . PRO A 1 97 ? 6.389 -9.087 -2.235 1.00 95.50 97 PRO A O 1
ATOM 798 N N . PHE A 1 98 ? 7.646 -7.226 -1.884 1.00 95.88 98 PHE A N 1
ATOM 799 C CA . PHE A 1 98 ? 6.920 -6.348 -2.794 1.00 95.88 98 PHE A CA 1
ATOM 800 C C . PHE A 1 98 ? 6.999 -6.837 -4.236 1.00 95.88 98 PHE A C 1
ATOM 802 O O . PHE A 1 98 ? 7.954 -7.493 -4.650 1.00 95.88 98 PHE A O 1
ATOM 809 N N . ILE A 1 99 ? 5.954 -6.511 -4.987 1.00 96.06 99 ILE A N 1
ATOM 810 C CA . ILE A 1 99 ? 5.968 -6.565 -6.439 1.00 96.06 99 ILE A CA 1
ATOM 811 C C . ILE A 1 99 ? 6.059 -5.129 -6.936 1.00 96.06 99 ILE A C 1
ATOM 813 O O . ILE A 1 99 ? 5.092 -4.368 -6.827 1.00 96.06 99 ILE A O 1
ATOM 817 N N . ASP A 1 100 ? 7.226 -4.788 -7.470 1.00 94.31 100 ASP A N 1
ATOM 818 C CA . ASP A 1 100 ? 7.545 -3.437 -7.934 1.00 94.31 100 ASP A CA 1
ATOM 819 C C . ASP A 1 100 ? 7.055 -3.224 -9.359 1.00 94.31 100 ASP A C 1
ATOM 821 O O . ASP A 1 100 ? 6.505 -2.170 -9.663 1.00 94.31 100 ASP A O 1
ATOM 825 N N . ASN A 1 101 ? 7.157 -4.264 -10.192 1.00 91.44 101 ASN A N 1
ATOM 826 C CA . ASN A 1 101 ? 6.675 -4.272 -11.564 1.00 91.44 101 ASN A CA 1
ATOM 827 C C . ASN A 1 101 ? 5.525 -5.282 -11.726 1.00 91.44 101 ASN A C 1
ATOM 829 O O . ASN A 1 101 ? 5.711 -6.474 -11.449 1.00 91.44 101 ASN A O 1
ATOM 833 N N . PRO A 1 102 ? 4.348 -4.854 -12.210 1.00 92.50 102 PRO A N 1
ATOM 834 C CA . PRO A 1 102 ? 3.200 -5.737 -12.370 1.00 92.50 102 PRO A CA 1
ATOM 835 C C . PRO A 1 102 ? 3.393 -6.830 -13.433 1.00 92.50 102 PRO A C 1
ATOM 837 O O . PRO A 1 102 ? 2.650 -7.805 -13.416 1.00 92.50 102 PRO A O 1
ATOM 840 N N . GLY A 1 103 ? 4.382 -6.718 -14.326 1.00 87.62 103 GLY A N 1
ATOM 841 C CA . GLY A 1 103 ? 4.739 -7.765 -15.291 1.00 87.62 103 GLY A CA 1
ATOM 842 C C . GLY A 1 103 ? 5.337 -9.032 -14.664 1.00 87.62 103 GLY A C 1
ATOM 843 O O . GLY A 1 103 ? 5.546 -10.014 -15.368 1.00 87.62 103 GLY A O 1
ATOM 844 N N . SER A 1 104 ? 5.608 -9.020 -13.355 1.00 83.69 104 SER A N 1
ATOM 845 C CA . SER A 1 104 ? 6.065 -10.190 -12.588 1.00 83.69 104 SER A CA 1
ATOM 846 C C . SER A 1 104 ? 4.940 -10.950 -11.863 1.00 83.69 104 SER A C 1
ATOM 848 O O . SER A 1 104 ? 5.226 -11.888 -11.116 1.00 83.69 104 SER A O 1
ATOM 850 N N . ILE A 1 105 ? 3.680 -10.537 -12.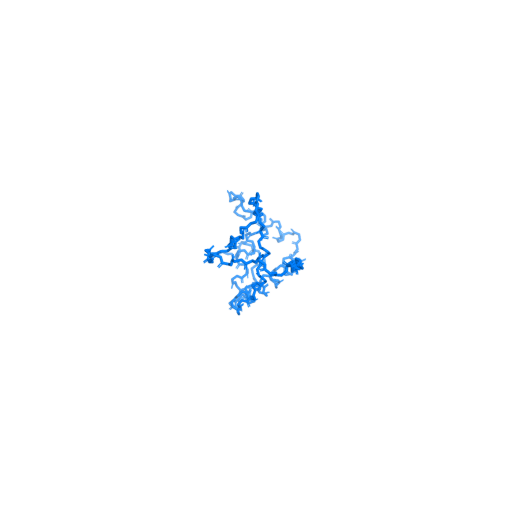059 1.00 85.69 105 ILE A N 1
ATOM 851 C CA . ILE A 1 105 ? 2.458 -11.162 -11.511 1.00 85.69 105 ILE A CA 1
ATOM 852 C C . ILE A 1 105 ? 1.939 -12.227 -12.471 1.00 85.69 105 ILE A C 1
ATOM 854 O O . ILE A 1 105 ? 1.578 -13.316 -11.973 1.00 85.69 105 ILE A O 1
#

pLDDT: mean 78.83, std 21.71, range [36.47, 98.12]

Secondary structure (DSSP, 8-state):
------TTS------EETTEE---SSS---PPPPPP-PPPPHHHHHHHHHHHHHHHHHHHS-HHHHHHHHHTTTTSSS-HHHHHHHHHHHHHHTTPPP-SSGGG-

Foldseek 3Di:
DDDDDDPPNDFDFPDDDDQFTFTDDPDTDGDHDPDDDDDQDPVSVLLVVLLVVLVVVLVVADPVLLVQLQVVPVVDPAGSSRVQSVPRSVCSSVVHDGDSHPVVD

Sequence (105 aa):
MKTKLTAIDIIEVLGNTGKTTFARKGNTALIRRPYGRQVATPAQKIMRDAFRVADAHWAYLSLADRQDWRDYKRWERINGYSQYMKVNITRVRDGLPFIDNPGSI

Radius of gyration: 26.43 Å; chains: 1; bounding box: 55×42×66 Å